Protein AF-A0A8J1YY41-F1 (afdb_monomer)

Mean predicted aligned error: 9.58 Å

Solvent-accessible surface area (backbone atoms only — not comparable to full-atom values): 6709 Å² total; per-residue (Å²): 134,82,82,85,84,66,88,82,73,80,79,56,75,84,70,67,67,85,75,91,80,88,80,92,84,76,81,90,69,62,61,68,63,52,54,50,57,55,58,72,63,57,81,69,82,74,92,72,52,70,70,41,64,26,27,39,58,51,97,95,40,79,40,56,21,32,28,73,38,69,57,52,95,83,18,52,30,31,29,33,28,68,88,79,64,51,74,45,74,26,80,49,94,37,74,89,35,36,36,78,55,81,132

Structure (mmCIF, N/CA/C/O backbone):
data_AF-A0A8J1YY41-F1
#
_entry.id   AF-A0A8J1YY41-F1
#
loop_
_atom_site.group_PDB
_atom_site.id
_atom_site.type_symbol
_atom_site.label_atom_id
_atom_site.label_alt_id
_atom_site.label_comp_id
_atom_site.label_asym_id
_atom_site.label_entity_id
_atom_site.label_seq_id
_atom_site.pdbx_PDB_ins_code
_atom_site.Cartn_x
_atom_site.Cartn_y
_atom_site.Cartn_z
_atom_site.occupancy
_atom_site.B_iso_or_equiv
_atom_site.auth_seq_id
_atom_site.auth_comp_id
_atom_site.auth_asym_id
_atom_site.auth_atom_id
_atom_site.pdbx_PDB_model_num
ATOM 1 N N . MET A 1 1 ? 46.335 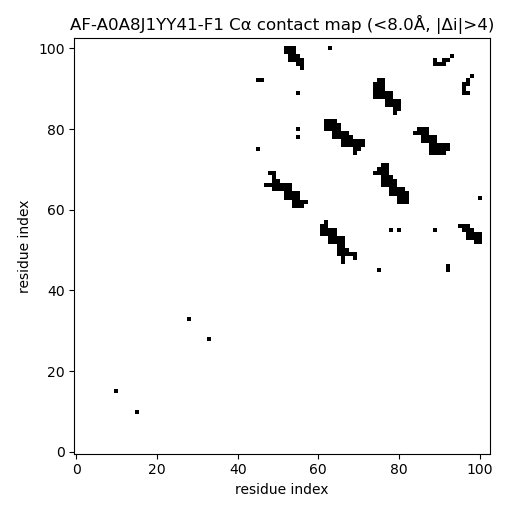-8.147 -26.122 1.00 47.69 1 MET A N 1
ATOM 2 C CA . MET A 1 1 ? 46.645 -7.337 -24.930 1.00 47.69 1 MET A CA 1
ATOM 3 C C . MET A 1 1 ? 45.557 -7.623 -23.914 1.00 47.69 1 MET A C 1
ATOM 5 O O . MET A 1 1 ? 44.400 -7.363 -24.220 1.00 47.69 1 MET A O 1
ATOM 9 N N . LEU A 1 2 ? 45.901 -8.290 -22.810 1.00 49.25 2 LEU A N 1
ATOM 10 C CA . LEU A 1 2 ? 44.997 -8.443 -21.669 1.00 49.25 2 LEU A CA 1
ATOM 11 C C . LEU A 1 2 ? 45.050 -7.142 -20.864 1.00 49.25 2 LEU A C 1
ATOM 13 O O . LEU A 1 2 ? 46.116 -6.557 -20.731 1.00 49.25 2 LEU A O 1
ATOM 17 N N . PHE A 1 3 ? 43.900 -6.669 -20.399 1.00 60.50 3 PHE A N 1
ATOM 18 C CA . PHE A 1 3 ? 43.805 -5.463 -19.584 1.00 60.50 3 PHE A CA 1
ATOM 19 C C . PHE A 1 3 ? 44.364 -5.759 -18.181 1.00 60.50 3 PHE A C 1
ATOM 21 O O . PHE A 1 3 ? 43.870 -6.674 -17.528 1.00 60.50 3 PHE A O 1
ATOM 28 N N . ASP A 1 4 ? 45.356 -4.990 -17.722 1.00 61.75 4 ASP A N 1
ATOM 29 C CA . ASP A 1 4 ? 46.116 -5.220 -16.474 1.00 61.75 4 ASP A CA 1
ATOM 30 C C . ASP A 1 4 ? 45.335 -4.953 -15.167 1.00 61.75 4 ASP A C 1
ATOM 32 O O . ASP A 1 4 ? 45.913 -4.917 -14.089 1.00 61.75 4 ASP A O 1
ATOM 36 N N . GLY A 1 5 ? 44.008 -4.797 -15.223 1.00 66.38 5 GLY A N 1
ATOM 37 C CA . GLY A 1 5 ? 43.139 -4.773 -14.037 1.00 66.38 5 GLY A CA 1
ATOM 38 C C . GLY A 1 5 ? 43.322 -3.596 -13.066 1.00 66.38 5 GLY A C 1
ATOM 39 O O . GLY A 1 5 ? 42.574 -3.518 -12.094 1.00 66.38 5 GLY A O 1
ATOM 40 N N . ASP A 1 6 ? 44.260 -2.684 -13.318 1.00 72.94 6 ASP A N 1
ATOM 41 C CA . ASP A 1 6 ? 44.509 -1.528 -12.457 1.00 72.94 6 ASP A CA 1
ATOM 42 C C . ASP A 1 6 ? 43.446 -0.428 -12.605 1.00 72.94 6 ASP A C 1
ATOM 44 O O . ASP A 1 6 ? 42.842 -0.239 -13.668 1.00 72.94 6 ASP A O 1
ATOM 48 N N . PHE A 1 7 ? 43.226 0.328 -11.523 1.00 72.94 7 PHE A N 1
ATOM 49 C CA . PHE A 1 7 ? 42.291 1.455 -11.502 1.00 72.94 7 PHE A CA 1
ATOM 50 C C . PHE A 1 7 ? 42.749 2.554 -12.476 1.00 72.94 7 PHE A C 1
ATOM 52 O O . PHE A 1 7 ? 43.700 3.289 -12.217 1.00 72.94 7 PHE A O 1
ATOM 59 N N . GLN A 1 8 ? 42.055 2.673 -13.610 1.00 70.38 8 GLN A N 1
ATOM 60 C CA . GLN A 1 8 ? 42.386 3.628 -14.668 1.00 70.38 8 GLN A CA 1
ATOM 61 C C . GLN A 1 8 ? 41.647 4.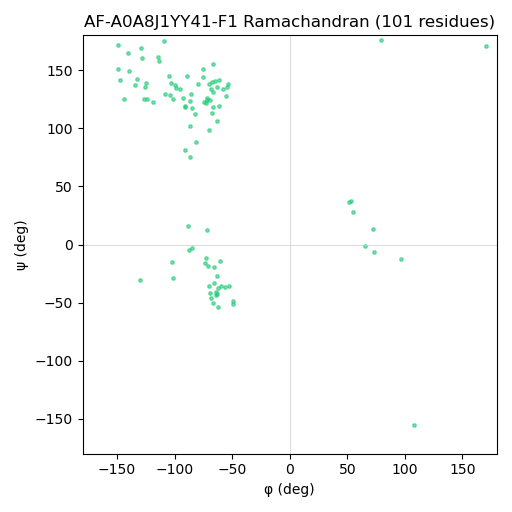957 -14.472 1.00 70.38 8 GLN A C 1
ATOM 63 O O . GLN A 1 8 ? 40.633 5.222 -15.114 1.00 70.38 8 GLN A O 1
ATOM 68 N N . GLY A 1 9 ? 42.194 5.797 -13.593 1.00 72.75 9 GLY A N 1
ATOM 69 C CA . GLY A 1 9 ? 41.822 7.207 -13.468 1.00 72.75 9 GLY A CA 1
ATOM 70 C C . GLY A 1 9 ? 40.533 7.492 -12.694 1.00 72.75 9 GLY A C 1
ATOM 71 O O . GLY A 1 9 ? 39.828 6.598 -12.226 1.00 72.75 9 GLY A O 1
ATOM 72 N N . GLU A 1 10 ? 40.258 8.784 -12.529 1.00 75.19 10 GLU A N 1
ATOM 73 C CA . GLU A 1 10 ? 39.045 9.265 -11.874 1.00 75.19 10 GLU A CA 1
ATOM 74 C C . GLU A 1 10 ? 37.831 9.112 -12.798 1.00 75.19 10 GLU A C 1
ATOM 76 O O . GLU A 1 10 ? 37.913 9.270 -14.020 1.00 75.19 10 GLU A O 1
ATOM 81 N N . TRP A 1 11 ? 36.677 8.793 -12.211 1.00 75.50 11 TRP A N 1
ATOM 82 C CA . TRP A 1 11 ? 35.420 8.747 -12.950 1.00 75.50 11 TRP A CA 1
ATOM 83 C C . TRP A 1 11 ? 35.085 10.144 -13.478 1.00 75.50 11 TRP A C 1
ATOM 85 O O . TRP A 1 11 ? 35.187 11.125 -12.749 1.00 75.50 11 TRP A O 1
ATOM 95 N N . ALA A 1 12 ? 34.653 10.234 -14.740 1.00 76.38 12 ALA A N 1
ATOM 96 C CA . ALA A 1 12 ? 34.205 11.503 -15.310 1.00 76.38 12 ALA A CA 1
ATOM 97 C C . ALA A 1 12 ? 33.101 12.128 -14.439 1.00 76.38 12 ALA A C 1
ATOM 99 O O . ALA A 1 12 ? 32.158 11.428 -14.069 1.00 76.38 12 ALA A O 1
ATOM 100 N N . GLU A 1 13 ? 33.181 13.435 -14.175 1.00 75.88 13 GLU A N 1
ATOM 101 C CA . GLU A 1 13 ? 32.235 14.162 -13.311 1.00 75.88 13 GLU A CA 1
ATOM 102 C C . GLU A 1 13 ? 30.764 13.955 -13.711 1.00 75.88 13 GLU A C 1
ATOM 104 O O . GLU A 1 13 ? 29.888 13.778 -12.867 1.00 75.88 13 GLU A O 1
ATOM 109 N N . GLU A 1 14 ? 30.479 13.848 -15.010 1.00 69.50 14 GLU A N 1
ATOM 110 C CA . GLU A 1 14 ? 29.135 13.545 -15.524 1.00 69.50 14 GLU A CA 1
ATOM 111 C C . GLU A 1 14 ? 28.611 12.159 -15.098 1.00 69.50 14 GLU A C 1
ATOM 113 O O . GLU A 1 14 ? 27.402 11.957 -14.972 1.00 69.50 14 GLU A O 1
ATOM 118 N N . ARG A 1 15 ? 29.506 11.195 -14.840 1.00 65.06 15 ARG A N 1
ATOM 119 C CA . ARG A 1 15 ? 29.184 9.840 -14.358 1.00 65.06 15 ARG A CA 1
ATOM 120 C C . ARG A 1 15 ? 29.086 9.750 -12.834 1.00 65.06 15 ARG A C 1
ATOM 122 O O . ARG A 1 15 ? 28.684 8.701 -12.333 1.00 65.06 15 ARG A O 1
ATOM 129 N N . ASN A 1 16 ? 29.376 10.826 -12.097 1.00 69.19 16 ASN A N 1
ATOM 130 C CA . ASN A 1 16 ? 29.190 10.872 -10.643 1.00 69.19 16 ASN A CA 1
ATOM 131 C C . ASN A 1 16 ? 27.709 10.956 -10.235 1.00 69.19 16 ASN A C 1
ATOM 133 O O . ASN A 1 16 ? 27.374 10.735 -9.065 1.00 69.19 16 ASN A O 1
ATOM 137 N N . LYS A 1 17 ? 26.791 11.214 -11.180 1.00 78.56 17 LYS A N 1
ATOM 138 C CA . LYS A 1 17 ? 25.351 11.159 -10.915 1.00 78.56 17 LYS A CA 1
ATOM 139 C C . LYS A 1 17 ? 24.910 9.710 -10.701 1.00 78.56 17 LYS A C 1
ATOM 141 O O . LYS A 1 17 ? 24.655 8.963 -11.641 1.00 78.56 17 LYS A O 1
ATOM 146 N N . ARG A 1 18 ? 24.793 9.321 -9.432 1.00 80.25 18 ARG A N 1
ATOM 147 C CA . ARG A 1 18 ? 24.275 8.010 -9.034 1.00 80.25 18 ARG A CA 1
ATOM 148 C C . ARG A 1 18 ? 22.797 7.907 -9.393 1.00 80.25 18 ARG A C 1
ATOM 150 O O . ARG A 1 18 ? 21.972 8.654 -8.873 1.00 80.25 18 ARG A O 1
ATOM 157 N N . GLU A 1 19 ? 22.471 6.957 -10.255 1.00 83.94 19 GLU A N 1
ATOM 158 C CA . GLU A 1 19 ? 21.101 6.633 -10.636 1.00 83.94 19 GLU A CA 1
ATOM 159 C C . GLU A 1 19 ? 20.874 5.122 -10.580 1.00 83.94 19 GLU A C 1
ATOM 161 O O . GLU A 1 19 ? 21.749 4.328 -10.930 1.00 83.94 19 GLU A O 1
ATOM 166 N N . SER A 1 20 ? 19.684 4.721 -10.141 1.00 85.00 20 SER A N 1
ATOM 167 C CA . SER A 1 20 ? 19.258 3.323 -10.158 1.00 85.00 20 SER A CA 1
ATOM 168 C C . SER A 1 20 ? 18.550 3.038 -11.477 1.00 85.00 20 SER A C 1
ATOM 170 O O . SER A 1 20 ? 17.522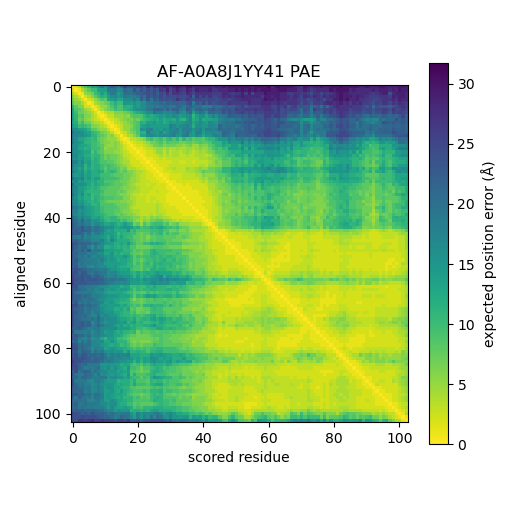 3.645 -11.773 1.00 85.00 20 SER A O 1
ATOM 172 N N . LYS A 1 21 ? 19.084 2.106 -12.272 1.00 85.44 21 LYS A N 1
ATOM 173 C CA . LYS A 1 21 ? 18.467 1.650 -13.525 1.00 85.44 21 LYS A CA 1
ATOM 174 C C . LYS A 1 21 ? 17.915 0.244 -13.359 1.00 85.44 21 LYS A C 1
ATOM 176 O O . LYS A 1 21 ? 18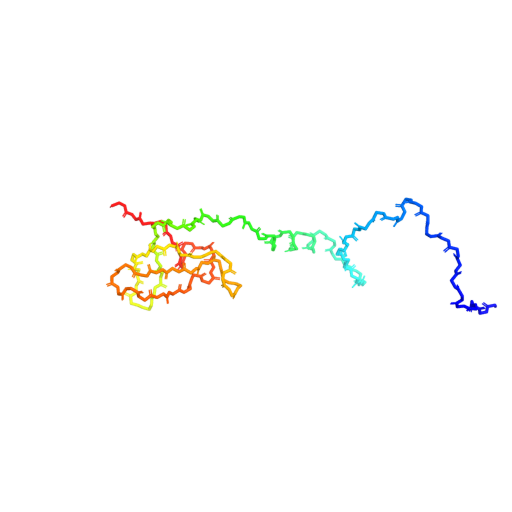.637 -0.658 -12.944 1.00 85.44 21 LYS A O 1
ATOM 181 N N . PHE A 1 22 ? 16.658 0.054 -13.739 1.00 84.00 22 PHE A N 1
ATOM 182 C CA . PHE A 1 22 ? 16.085 -1.273 -13.937 1.00 84.00 22 PHE A CA 1
ATOM 183 C C . PHE A 1 22 ? 16.254 -1.657 -15.411 1.00 84.00 22 PHE A C 1
ATOM 185 O O . PHE A 1 22 ? 15.875 -0.884 -16.291 1.00 84.00 22 PHE A O 1
ATOM 192 N N . VAL A 1 23 ? 16.862 -2.812 -15.695 1.00 89.00 23 VAL A N 1
ATOM 193 C CA . VAL A 1 23 ? 17.217 -3.222 -17.063 1.00 89.00 23 VAL A CA 1
ATOM 194 C C . VAL A 1 23 ? 16.645 -4.604 -17.357 1.00 89.00 23 VAL A C 1
ATOM 196 O O . VAL A 1 23 ? 16.930 -5.563 -16.645 1.00 89.00 23 VAL A O 1
ATOM 199 N N . PHE A 1 24 ? 15.872 -4.716 -18.438 1.00 88.88 24 PHE A N 1
ATOM 200 C CA . PHE A 1 24 ? 15.419 -6.002 -18.972 1.00 88.88 24 PHE A CA 1
ATOM 201 C C . PHE A 1 24 ? 16.475 -6.562 -19.936 1.00 88.88 24 PHE A C 1
ATOM 203 O O . PHE A 1 24 ? 16.834 -5.897 -20.908 1.00 88.88 24 PHE A O 1
ATOM 210 N N . ILE A 1 25 ? 16.970 -7.779 -19.689 1.00 91.81 25 ILE A N 1
ATOM 211 C CA . ILE A 1 25 ? 18.030 -8.419 -20.489 1.00 91.81 25 ILE A CA 1
ATOM 212 C C . ILE A 1 25 ? 17.490 -9.709 -21.116 1.00 91.81 25 ILE A C 1
ATOM 214 O O . ILE A 1 25 ? 17.042 -10.606 -20.407 1.00 91.81 25 ILE A O 1
ATOM 218 N N . GLY A 1 26 ? 17.540 -9.817 -22.447 1.00 91.50 26 GLY A N 1
ATOM 219 C CA . GLY A 1 26 ? 17.098 -11.008 -23.179 1.00 91.50 26 GLY A CA 1
ATOM 220 C C . GLY A 1 26 ? 17.042 -10.804 -24.696 1.00 91.50 26 GLY A C 1
ATOM 221 O O . GLY A 1 26 ? 17.181 -9.685 -25.189 1.00 91.50 26 GLY A O 1
ATOM 222 N N . LYS A 1 27 ? 16.840 -11.892 -25.451 1.00 92.69 27 LYS A N 1
ATOM 223 C CA . LYS A 1 27 ? 16.616 -11.853 -26.910 1.00 92.69 27 LYS A CA 1
ATOM 224 C C . LYS A 1 27 ? 15.122 -11.702 -27.211 1.00 92.69 27 LYS A C 1
ATOM 226 O O . LYS A 1 27 ? 14.308 -12.287 -26.507 1.00 92.69 27 LYS A O 1
ATOM 231 N N . ASN A 1 28 ? 14.779 -10.973 -28.278 1.00 94.00 28 ASN A N 1
ATOM 232 C CA . ASN A 1 28 ? 13.398 -10.796 -28.760 1.00 94.00 28 ASN A CA 1
ATOM 233 C C . ASN A 1 28 ? 12.416 -10.290 -27.683 1.00 94.00 28 ASN A C 1
ATOM 235 O O . ASN A 1 28 ? 11.263 -10.716 -27.630 1.00 94.00 28 ASN A O 1
ATOM 239 N N . LEU A 1 29 ? 12.878 -9.396 -26.803 1.00 91.88 29 LEU A N 1
ATOM 240 C CA . LEU A 1 29 ? 12.035 -8.816 -25.762 1.00 91.88 29 LEU A CA 1
ATOM 241 C C . LEU A 1 29 ? 10.940 -7.937 -26.372 1.00 91.88 29 LEU A C 1
ATOM 243 O O . LEU A 1 29 ? 11.211 -7.035 -27.167 1.00 91.88 29 LEU A O 1
ATOM 247 N N . LYS A 1 30 ? 9.704 -8.154 -25.929 1.00 95.19 30 LYS A N 1
ATOM 248 C CA . LYS A 1 30 ? 8.569 -7.294 -26.255 1.00 95.19 30 LYS A CA 1
ATOM 249 C C . LYS A 1 30 ? 8.564 -6.076 -25.334 1.00 95.19 30 LYS A C 1
ATOM 251 O O . LYS A 1 30 ? 7.970 -6.104 -24.259 1.00 95.19 30 LYS A O 1
ATOM 256 N N . ARG A 1 31 ? 9.270 -5.019 -25.745 1.00 91.06 31 ARG A N 1
ATOM 257 C CA . ARG A 1 31 ? 9.482 -3.802 -24.940 1.00 91.06 31 ARG A CA 1
ATOM 258 C C . ARG A 1 31 ? 8.185 -3.243 -24.347 1.00 91.06 31 ARG A C 1
ATOM 260 O O . ARG A 1 31 ? 8.128 -3.029 -23.144 1.00 91.06 31 ARG A O 1
ATOM 267 N N . GLU A 1 32 ? 7.161 -3.041 -25.172 1.00 92.88 32 GLU A N 1
ATOM 268 C CA . GLU A 1 32 ? 5.912 -2.391 -24.747 1.00 92.88 32 GLU A CA 1
ATOM 269 C C . GLU A 1 32 ? 5.158 -3.195 -23.681 1.00 92.88 32 GLU A C 1
ATOM 271 O O . GLU A 1 32 ? 4.713 -2.628 -22.685 1.00 92.88 32 GLU A O 1
ATOM 276 N N . GLU A 1 33 ? 5.060 -4.519 -23.847 1.00 94.06 33 GLU A N 1
ATOM 277 C CA . GLU A 1 33 ? 4.406 -5.398 -22.869 1.00 94.06 33 GLU A CA 1
ATOM 278 C C . GLU A 1 33 ? 5.152 -5.388 -21.524 1.00 94.06 33 GLU A C 1
ATOM 280 O O . GLU A 1 33 ? 4.522 -5.318 -20.468 1.00 94.06 33 GLU A O 1
ATOM 285 N N . LEU A 1 34 ? 6.489 -5.406 -21.554 1.00 92.31 34 LEU A N 1
ATOM 286 C CA . LEU A 1 34 ? 7.327 -5.386 -20.351 1.00 92.31 34 LEU A CA 1
ATOM 287 C C . LEU A 1 34 ? 7.258 -4.048 -19.615 1.00 92.31 34 LEU A C 1
ATOM 289 O O . LEU A 1 34 ? 7.093 -4.025 -18.396 1.00 92.31 34 LEU A O 1
ATOM 293 N N . GLU A 1 35 ? 7.366 -2.935 -20.341 1.00 91.50 35 GLU A N 1
ATOM 294 C CA . GLU A 1 35 ? 7.262 -1.600 -19.751 1.00 91.50 35 GLU A CA 1
ATOM 295 C C . GLU A 1 35 ? 5.881 -1.367 -19.144 1.00 91.50 35 GLU A C 1
ATOM 297 O O . GLU A 1 35 ? 5.786 -0.854 -18.029 1.00 91.50 35 GLU A O 1
ATOM 302 N N . LYS A 1 36 ? 4.817 -1.778 -19.845 1.00 92.56 36 LYS A N 1
ATOM 303 C CA . LYS A 1 36 ? 3.448 -1.677 -19.343 1.00 92.56 36 LYS A CA 1
ATOM 304 C C . LYS A 1 36 ? 3.261 -2.520 -18.084 1.00 92.56 36 LYS A C 1
ATOM 306 O O . LYS A 1 36 ? 2.891 -1.971 -17.054 1.00 92.56 36 LYS A O 1
ATOM 311 N N . GLY A 1 37 ? 3.594 -3.811 -18.134 1.00 90.62 37 GLY A N 1
ATOM 312 C CA . GLY A 1 37 ? 3.431 -4.707 -16.988 1.00 90.62 37 GLY A CA 1
ATOM 313 C C . GLY A 1 37 ? 4.231 -4.264 -15.761 1.00 90.62 37 GLY A C 1
ATOM 314 O O . GLY A 1 37 ? 3.749 -4.370 -14.640 1.00 90.62 37 GLY A O 1
ATOM 315 N N . PHE A 1 38 ? 5.429 -3.705 -15.956 1.00 89.75 38 PHE A N 1
ATOM 316 C CA . PHE A 1 38 ? 6.210 -3.149 -14.851 1.00 89.75 38 PHE A CA 1
ATOM 317 C C . PHE A 1 38 ? 5.589 -1.874 -14.271 1.00 89.75 38 PHE A C 1
ATOM 319 O O . PHE A 1 38 ? 5.552 -1.713 -13.053 1.00 89.75 38 PHE A O 1
ATOM 326 N N . ARG A 1 39 ? 5.078 -0.972 -15.117 1.00 89.06 39 ARG A N 1
ATOM 327 C CA . ARG A 1 39 ? 4.380 0.238 -14.657 1.00 89.06 39 ARG A CA 1
ATOM 328 C C . ARG A 1 39 ? 3.076 -0.084 -13.932 1.00 89.06 39 ARG A C 1
ATOM 330 O O . ARG A 1 39 ? 2.758 0.602 -12.968 1.00 89.06 39 ARG A O 1
ATOM 337 N N . ASP A 1 40 ? 2.381 -1.146 -14.327 1.00 87.44 40 ASP A N 1
ATOM 338 C CA . ASP A 1 40 ? 1.169 -1.623 -13.651 1.00 87.44 40 ASP A CA 1
ATOM 339 C C . ASP A 1 40 ? 1.461 -2.145 -12.225 1.00 87.44 40 ASP A C 1
ATOM 341 O O . ASP A 1 40 ? 0.564 -2.191 -11.386 1.00 87.44 40 ASP A O 1
ATOM 345 N N . CYS A 1 41 ? 2.720 -2.484 -11.916 1.00 82.38 41 CYS A N 1
ATOM 346 C CA . CYS A 1 41 ? 3.171 -2.846 -10.569 1.00 82.38 41 CYS A CA 1
ATOM 347 C C . CYS A 1 41 ? 3.547 -1.638 -9.694 1.00 82.38 41 CYS A C 1
ATOM 349 O O . CYS A 1 41 ? 3.929 -1.832 -8.536 1.00 82.38 41 CYS A O 1
ATOM 351 N N . ILE A 1 42 ? 3.499 -0.404 -10.216 1.00 83.69 42 ILE A N 1
ATOM 352 C CA . ILE A 1 42 ? 3.779 0.790 -9.413 1.00 83.69 42 ILE A CA 1
ATOM 353 C C . ILE A 1 42 ? 2.746 0.858 -8.295 1.00 83.69 42 ILE A C 1
ATOM 355 O O . ILE A 1 42 ? 1.543 0.956 -8.529 1.00 83.69 42 ILE A O 1
ATOM 359 N N . CYS A 1 43 ? 3.238 0.814 -7.061 1.00 77.50 43 CYS A N 1
ATOM 360 C CA . CYS A 1 43 ? 2.387 0.928 -5.897 1.00 77.50 43 CYS A CA 1
ATOM 361 C C . CYS A 1 43 ? 1.795 2.341 -5.829 1.00 77.50 43 CYS A C 1
ATOM 363 O O . CYS A 1 43 ? 2.525 3.319 -5.641 1.00 77.50 43 CYS A O 1
ATOM 365 N N . ALA A 1 44 ? 0.479 2.447 -6.011 1.00 81.31 44 ALA A N 1
ATOM 366 C CA . ALA A 1 44 ? -0.236 3.700 -5.828 1.00 81.31 44 ALA A CA 1
ATOM 367 C C . ALA A 1 44 ? -0.216 4.122 -4.345 1.00 81.31 44 ALA A C 1
ATOM 369 O O . ALA A 1 44 ? -0.090 3.272 -3.456 1.00 81.31 44 ALA A O 1
ATOM 370 N N . PRO A 1 45 ? -0.356 5.426 -4.046 1.00 88.44 45 PRO A N 1
ATOM 371 C CA . PRO A 1 45 ? -0.601 5.875 -2.684 1.00 88.44 45 PRO A CA 1
ATOM 372 C C . PRO A 1 45 ? -1.809 5.149 -2.083 1.00 88.44 45 PRO A C 1
ATOM 374 O O . PRO A 1 45 ? -2.830 4.990 -2.750 1.00 88.44 45 PRO A O 1
ATOM 377 N N . LEU A 1 46 ? -1.686 4.742 -0.820 1.00 91.50 46 LEU A N 1
ATOM 378 C CA . LEU A 1 46 ? -2.768 4.100 -0.077 1.00 91.50 46 LEU A CA 1
ATOM 379 C C . LEU A 1 46 ? -4.006 5.008 -0.018 1.00 91.50 46 LEU A C 1
ATOM 381 O O . LEU A 1 46 ? -3.876 6.194 0.301 1.00 91.50 46 LEU A O 1
ATOM 385 N N . ARG A 1 47 ? -5.190 4.440 -0.284 1.00 93.00 47 ARG A N 1
ATOM 386 C CA . ARG A 1 47 ? -6.484 5.150 -0.298 1.00 93.00 47 ARG A CA 1
ATOM 387 C C . ARG A 1 47 ? -6.863 5.749 1.057 1.00 93.00 47 ARG A C 1
ATOM 389 O O . ARG A 1 47 ? -7.420 6.839 1.099 1.00 93.00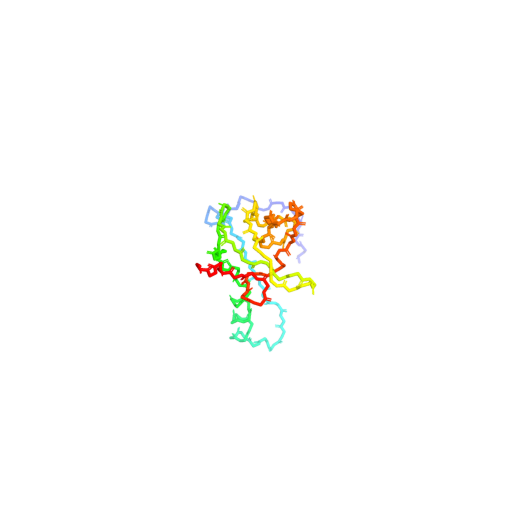 47 ARG A O 1
ATOM 396 N N . PHE A 1 48 ? -6.550 5.044 2.140 1.00 94.31 48 PHE A N 1
ATOM 397 C CA . PHE A 1 48 ? -6.865 5.436 3.515 1.00 94.31 48 PHE A CA 1
ATOM 398 C C . PHE A 1 48 ? -5.607 5.742 4.336 1.00 94.31 48 PHE A C 1
ATOM 400 O O . PHE A 1 48 ? -4.516 5.252 4.020 1.00 94.31 48 PHE A O 1
ATOM 407 N N . LYS A 1 49 ? -5.777 6.520 5.405 1.00 94.50 49 LYS A N 1
ATOM 408 C CA . LYS A 1 49 ? -4.736 6.954 6.339 1.00 94.50 49 LYS A CA 1
ATOM 409 C C . LYS A 1 49 ? -4.915 6.384 7.739 1.00 94.50 49 LYS A C 1
ATOM 411 O O . LYS A 1 49 ? -5.988 5.927 8.123 1.00 94.50 49 LYS A O 1
ATOM 416 N N . VAL A 1 50 ? -3.835 6.408 8.518 1.00 95.75 50 VAL A N 1
ATOM 417 C CA . VAL A 1 50 ? -3.884 6.072 9.949 1.00 95.75 50 VAL A CA 1
ATOM 418 C C . VAL A 1 50 ? -4.913 6.960 10.662 1.00 95.75 50 VAL A C 1
ATOM 420 O O . VAL A 1 50 ? -4.861 8.182 10.552 1.00 95.75 50 VAL A O 1
ATOM 423 N N . GLY A 1 51 ? -5.834 6.334 11.394 1.00 94.31 51 GLY A N 1
ATOM 424 C CA . GLY A 1 51 ? -6.979 6.961 12.055 1.00 94.31 51 GLY A CA 1
ATOM 425 C C . GLY A 1 51 ? -8.289 6.881 11.263 1.00 94.31 51 GLY A C 1
ATOM 426 O O . GLY A 1 51 ? -9.354 7.123 11.835 1.00 94.31 51 GLY A O 1
ATOM 427 N N .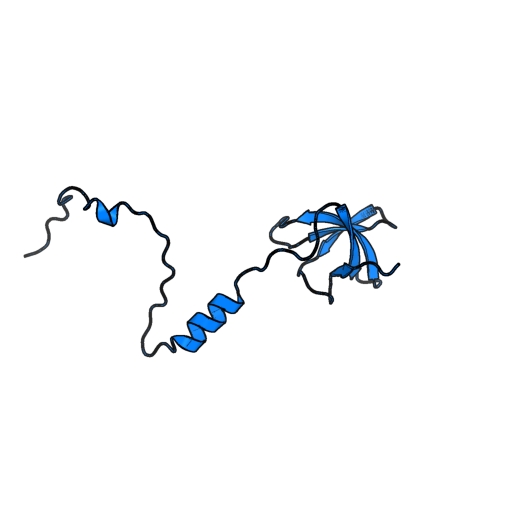 ASP A 1 52 ? -8.254 6.508 9.979 1.00 95.06 52 ASP A N 1
ATOM 428 C CA . ASP A 1 52 ? -9.474 6.391 9.180 1.00 95.06 52 ASP A CA 1
ATOM 429 C C . ASP A 1 52 ? -10.322 5.196 9.622 1.00 95.06 52 ASP A C 1
ATOM 431 O O . ASP A 1 52 ? -9.828 4.086 9.858 1.00 95.06 52 ASP A O 1
ATOM 435 N N . LYS A 1 53 ? -11.637 5.428 9.681 1.00 95.06 53 LYS A N 1
ATOM 436 C CA . LYS A 1 53 ? -12.634 4.399 9.979 1.00 95.06 53 LYS A CA 1
ATOM 437 C C . LYS A 1 53 ? -13.011 3.660 8.704 1.00 95.06 53 LYS A C 1
ATOM 439 O O . LYS A 1 53 ? -13.582 4.230 7.775 1.00 95.06 53 LYS A O 1
ATOM 444 N N . VAL A 1 54 ? -12.734 2.367 8.690 1.00 95.31 54 VAL A N 1
ATOM 445 C CA . VAL A 1 54 ? -12.939 1.480 7.546 1.00 95.31 54 VAL A CA 1
ATOM 446 C C . VAL A 1 54 ? -13.711 0.239 7.966 1.00 95.31 54 VAL A C 1
ATOM 448 O O . VAL A 1 54 ? -13.890 -0.045 9.148 1.00 95.31 54 VAL A O 1
ATOM 451 N N . GLN A 1 55 ? -14.162 -0.535 6.991 1.00 95.12 55 GLN A N 1
ATOM 452 C CA . GLN A 1 55 ? -14.594 -1.905 7.209 1.00 95.12 55 GLN A CA 1
ATOM 453 C C . GLN A 1 55 ? -13.528 -2.859 6.696 1.00 95.12 55 GLN A C 1
ATOM 455 O O . GLN A 1 55 ? -13.106 -2.767 5.543 1.00 95.12 55 GLN A O 1
ATOM 460 N N . ALA A 1 56 ? -13.124 -3.796 7.548 1.00 95.00 56 ALA A N 1
ATOM 461 C CA . ALA A 1 56 ? -12.232 -4.887 7.194 1.00 95.00 56 ALA A CA 1
ATOM 462 C C . ALA A 1 56 ? -13.042 -6.162 6.953 1.00 95.00 56 ALA A C 1
ATOM 464 O O . ALA A 1 56 ? -13.955 -6.498 7.716 1.00 95.00 56 ALA A O 1
ATOM 465 N N . LYS A 1 57 ? -12.696 -6.895 5.895 1.00 93.81 57 LYS A N 1
ATOM 466 C CA . LYS A 1 57 ? -13.281 -8.206 5.624 1.00 93.81 57 LYS A CA 1
ATOM 467 C C . LYS A 1 57 ? -12.575 -9.271 6.456 1.00 93.81 57 LYS A C 1
ATOM 469 O O . LYS A 1 57 ? -11.415 -9.593 6.211 1.00 93.81 57 LYS A O 1
ATOM 474 N N . VAL A 1 58 ? -13.300 -9.846 7.405 1.00 90.62 58 VAL A N 1
ATOM 475 C CA . VAL A 1 58 ? -12.876 -10.996 8.209 1.00 90.62 58 VAL A CA 1
ATOM 476 C C . VAL A 1 58 ? -13.679 -12.240 7.817 1.00 90.62 58 VAL A C 1
ATOM 478 O O . VAL A 1 58 ? -14.589 -12.180 6.988 1.00 90.62 58 VAL A O 1
ATOM 481 N N . LYS A 1 59 ? -13.334 -13.399 8.392 1.00 87.06 59 LYS A N 1
ATOM 482 C CA . LYS A 1 59 ? -14.023 -14.671 8.115 1.00 87.06 59 LYS A CA 1
ATOM 483 C C . LYS A 1 59 ? -15.530 -14.589 8.391 1.00 87.06 59 LYS A C 1
ATOM 485 O O . LYS A 1 59 ? -16.315 -15.131 7.621 1.00 87.06 59 LYS A O 1
ATOM 490 N N . ASP A 1 60 ? -15.907 -13.855 9.435 1.00 87.31 60 ASP A N 1
ATOM 491 C CA . ASP A 1 60 ? -17.293 -13.681 9.884 1.00 87.31 60 ASP A CA 1
ATOM 492 C C . ASP A 1 60 ? -18.012 -12.497 9.207 1.00 87.31 60 ASP A C 1
ATOM 494 O O . ASP A 1 60 ? -19.052 -12.040 9.677 1.00 87.31 60 ASP A O 1
ATOM 498 N N . GLY A 1 61 ? -17.463 -11.979 8.101 1.00 91.38 61 GLY A N 1
ATOM 499 C CA . GLY A 1 61 ? -18.052 -10.893 7.317 1.00 91.38 61 GLY A CA 1
ATOM 500 C C . GLY A 1 61 ? -17.309 -9.565 7.448 1.00 91.38 61 GLY A C 1
ATOM 501 O O . GLY A 1 61 ? -16.106 -9.521 7.694 1.00 91.38 61 GLY A O 1
ATOM 502 N N . TRP A 1 62 ? -18.019 -8.463 7.217 1.00 94.19 62 TRP A N 1
ATOM 503 C CA . TRP A 1 62 ? -17.458 -7.117 7.333 1.00 94.19 62 TRP A CA 1
ATOM 504 C C . TRP A 1 62 ? -17.546 -6.634 8.775 1.00 94.19 62 TRP A C 1
ATOM 506 O O . TRP A 1 62 ? -18.613 -6.689 9.385 1.00 94.19 62 TRP A O 1
ATOM 516 N N . LYS A 1 63 ? -16.427 -6.153 9.310 1.00 94.38 63 LYS A N 1
ATOM 517 C CA . LYS A 1 63 ? -16.351 -5.590 10.657 1.00 94.38 63 LYS A CA 1
ATOM 518 C C . LYS A 1 63 ? -15.779 -4.183 10.603 1.00 94.38 63 LYS A C 1
ATOM 520 O O . LYS A 1 63 ? -14.831 -3.924 9.862 1.00 94.38 63 LYS A O 1
ATOM 525 N N . ASP A 1 64 ? -16.360 -3.298 11.402 1.00 95.38 64 ASP A N 1
ATOM 526 C CA . ASP A 1 64 ? -15.892 -1.924 11.542 1.00 95.38 64 ASP A CA 1
ATOM 527 C C . ASP A 1 64 ? -14.536 -1.903 12.254 1.00 95.38 64 ASP A C 1
ATOM 529 O O . ASP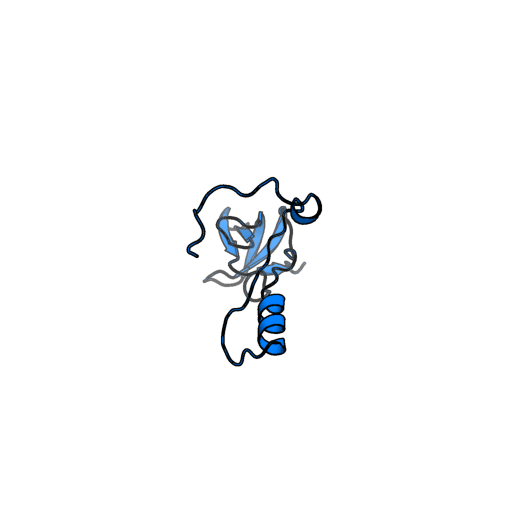 A 1 64 ? -14.331 -2.562 13.280 1.00 95.38 64 ASP A O 1
ATOM 533 N N . GLY A 1 65 ? -13.606 -1.131 11.710 1.00 95.19 65 GLY A N 1
ATOM 534 C CA . GLY A 1 65 ? -12.254 -1.004 12.214 1.00 95.19 65 GLY A CA 1
ATOM 535 C C . GLY A 1 65 ? -11.661 0.375 11.958 1.00 95.19 65 GLY A C 1
ATOM 536 O O . GLY A 1 65 ? -12.227 1.208 11.254 1.00 95.19 65 GLY A O 1
ATOM 537 N N . GLU A 1 66 ? -10.499 0.603 12.548 1.00 96.62 66 GLU A N 1
ATOM 538 C CA . GLU A 1 66 ? -9.709 1.820 12.395 1.00 96.62 66 GLU A CA 1
ATOM 539 C C . GLU A 1 66 ? -8.298 1.453 11.946 1.00 96.62 66 GLU A C 1
ATOM 541 O O . GLU A 1 66 ? -7.700 0.505 12.467 1.00 96.62 66 GLU A O 1
ATOM 546 N N . ILE A 1 67 ? -7.758 2.177 10.970 1.00 96.25 67 ILE A N 1
ATOM 547 C CA . ILE A 1 67 ? -6.391 1.945 10.501 1.00 96.25 67 ILE A CA 1
ATOM 548 C C . ILE A 1 67 ? -5.411 2.446 11.553 1.00 96.25 67 ILE A C 1
ATOM 550 O O . ILE A 1 67 ? -5.392 3.624 11.886 1.00 96.25 67 ILE A O 1
ATOM 554 N N . THR A 1 68 ? -4.544 1.566 12.041 1.00 95.94 68 THR A N 1
ATOM 555 C CA . THR A 1 68 ? -3.529 1.909 13.041 1.00 95.94 68 THR A CA 1
ATOM 556 C C . THR A 1 68 ? -2.143 2.101 12.437 1.00 95.94 68 THR A C 1
ATOM 558 O O . THR A 1 68 ? -1.350 2.864 12.985 1.00 95.94 68 THR A O 1
ATOM 561 N N . LYS A 1 69 ? -1.827 1.427 11.320 1.00 94.25 69 LYS A N 1
ATOM 562 C CA . LYS A 1 69 ? -0.543 1.555 10.607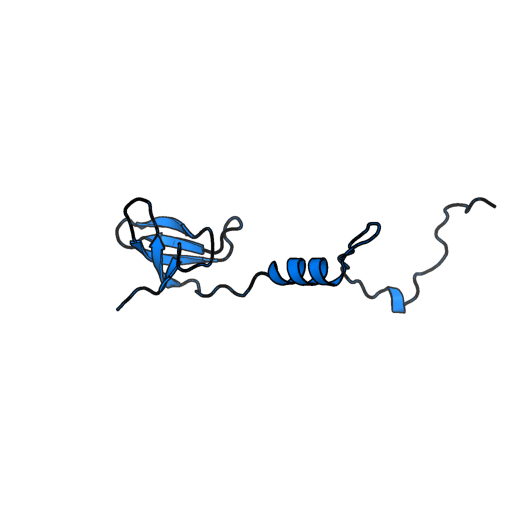 1.00 94.25 69 LYS A CA 1
ATOM 563 C C . LYS A 1 69 ? -0.687 1.340 9.100 1.00 94.25 69 LYS A C 1
ATOM 565 O O . LYS A 1 69 ? -1.523 0.549 8.662 1.00 94.25 69 LYS A O 1
ATOM 570 N N . GLU A 1 70 ? 0.202 1.985 8.347 1.00 94.56 70 GLU A N 1
ATOM 571 C CA . GLU A 1 70 ? 0.416 1.801 6.906 1.00 94.56 70 GLU A CA 1
ATOM 572 C C . GLU A 1 70 ? 1.710 1.005 6.659 1.00 94.56 70 GLU A C 1
ATOM 574 O O . GLU A 1 70 ? 2.684 1.175 7.394 1.00 94.56 70 GLU A O 1
ATOM 579 N N . TRP A 1 71 ? 1.733 0.153 5.628 1.00 91.31 71 TRP A N 1
ATOM 580 C CA . TRP A 1 71 ? 2.911 -0.635 5.208 1.00 91.31 71 TRP A CA 1
ATOM 581 C C . TRP A 1 71 ? 3.548 -1.509 6.304 1.00 91.31 71 TRP A C 1
ATOM 583 O O . TRP A 1 71 ? 4.736 -1.839 6.249 1.00 91.31 71 TRP A O 1
ATOM 593 N N . ASP A 1 72 ? 2.758 -1.942 7.288 1.00 91.94 72 ASP A N 1
ATOM 594 C CA . ASP A 1 72 ? 3.239 -2.785 8.381 1.00 91.94 72 ASP A CA 1
ATOM 595 C C . ASP A 1 72 ? 3.471 -4.221 7.891 1.00 91.94 72 ASP A C 1
ATOM 597 O O . ASP A 1 72 ? 2.572 -4.867 7.348 1.00 91.94 72 ASP A O 1
ATOM 601 N N . ASN A 1 73 ? 4.698 -4.720 8.054 1.00 89.31 73 ASN A N 1
ATOM 602 C CA . ASN A 1 73 ? 5.122 -6.049 7.595 1.00 89.31 73 ASN A CA 1
ATOM 603 C C . ASN A 1 73 ? 4.807 -6.330 6.104 1.00 89.31 73 ASN A C 1
ATOM 605 O O . ASN A 1 73 ? 4.399 -7.429 5.719 1.00 89.31 73 ASN A O 1
ATOM 609 N N . GLY A 1 74 ? 4.935 -5.299 5.261 1.00 86.19 74 GLY A N 1
ATOM 610 C CA . GLY A 1 74 ? 4.647 -5.382 3.827 1.00 86.19 74 GLY A CA 1
ATOM 611 C C . GLY A 1 74 ? 3.157 -5.486 3.485 1.00 86.19 74 GLY A C 1
ATOM 612 O O . GLY A 1 74 ? 2.821 -5.835 2.353 1.00 86.19 74 GLY A O 1
ATOM 613 N N . LYS A 1 75 ? 2.255 -5.221 4.439 1.00 91.44 75 LYS A N 1
ATOM 614 C CA . LYS A 1 75 ? 0.809 -5.141 4.206 1.00 91.44 75 LYS A CA 1
ATOM 615 C C . LYS A 1 75 ? 0.355 -3.682 4.167 1.00 91.44 75 LYS A C 1
ATOM 617 O O . LYS A 1 75 ? 0.803 -2.909 5.011 1.00 91.44 75 LYS A O 1
ATOM 622 N N . PRO A 1 76 ? -0.549 -3.310 3.242 1.00 92.25 76 PRO A N 1
ATOM 623 C CA . PRO A 1 76 ? -1.078 -1.952 3.139 1.00 92.25 76 PRO A CA 1
ATOM 624 C C . PRO A 1 76 ? -1.572 -1.387 4.468 1.00 92.25 76 PRO A C 1
ATOM 626 O O . PRO A 1 76 ? -1.169 -0.290 4.843 1.00 92.25 76 PRO A O 1
ATOM 629 N N . TYR A 1 77 ? -2.378 -2.163 5.200 1.00 95.06 77 TYR A N 1
ATOM 630 C CA . TYR A 1 77 ? -3.054 -1.685 6.401 1.00 95.06 77 TYR A CA 1
ATOM 631 C C . TYR A 1 77 ? -2.964 -2.668 7.559 1.00 95.06 77 TYR A C 1
ATOM 633 O O . TYR A 1 77 ? -3.220 -3.867 7.404 1.00 95.06 77 TYR A O 1
ATOM 641 N N . ARG A 1 78 ? -2.712 -2.127 8.749 1.00 95.69 78 ARG A N 1
ATOM 642 C CA . ARG A 1 78 ? -3.059 -2.753 10.026 1.00 95.69 78 ARG A CA 1
ATOM 643 C C . ARG A 1 78 ? -4.323 -2.090 10.547 1.00 95.69 78 ARG A C 1
ATOM 645 O O . ARG A 1 78 ? -4.374 -0.867 10.642 1.00 95.69 78 ARG A O 1
ATOM 652 N N . ILE A 1 79 ? -5.341 -2.888 10.842 1.00 96.06 79 ILE A N 1
ATOM 653 C CA . ILE A 1 79 ? -6.680 -2.410 11.183 1.00 96.06 79 ILE A CA 1
ATOM 654 C C . ILE A 1 79 ? -7.063 -2.980 12.538 1.00 96.06 79 ILE A C 1
ATOM 656 O O . ILE A 1 79 ? -7.056 -4.195 12.732 1.00 96.06 79 ILE A O 1
ATOM 660 N N . LYS A 1 80 ? -7.424 -2.112 13.476 1.00 96.12 80 LYS A N 1
ATOM 661 C CA . LYS A 1 80 ? -7.975 -2.504 14.768 1.00 96.12 80 LYS A CA 1
ATOM 662 C C . LYS A 1 80 ? -9.490 -2.577 14.665 1.00 96.12 80 LYS A C 1
ATOM 664 O O . LYS A 1 80 ? -10.138 -1.572 14.391 1.00 96.12 80 LYS A O 1
ATOM 669 N N . ILE A 1 81 ? -10.055 -3.758 14.883 1.00 95.25 81 ILE A N 1
ATOM 670 C CA . ILE A 1 81 ? -11.503 -3.973 14.868 1.00 95.25 81 ILE A CA 1
ATOM 671 C C . ILE A 1 81 ? -12.117 -3.336 16.115 1.00 95.25 81 ILE A C 1
ATOM 673 O O . ILE A 1 81 ? -11.695 -3.640 17.229 1.00 95.25 81 ILE A O 1
ATOM 677 N N . LEU A 1 82 ? -13.116 -2.471 15.938 1.00 92.19 82 LEU A N 1
ATOM 678 C CA . LEU A 1 82 ? -13.703 -1.683 17.030 1.00 92.19 82 LEU A CA 1
ATOM 679 C C . LEU A 1 82 ? -14.514 -2.542 18.012 1.00 92.19 82 LEU A C 1
ATOM 681 O O . LEU A 1 82 ? -14.484 -2.286 19.209 1.00 92.19 82 LEU A O 1
ATOM 685 N N . ASP A 1 83 ? -15.198 -3.568 17.503 1.00 89.62 83 ASP A N 1
ATOM 686 C CA . ASP A 1 83 ? -16.058 -4.478 18.277 1.00 89.62 83 ASP A CA 1
ATOM 687 C C . ASP A 1 83 ? -15.242 -5.341 19.261 1.00 89.62 83 ASP A C 1
ATOM 689 O O . ASP A 1 83 ? -15.499 -5.383 20.459 1.00 89.62 83 ASP A O 1
ATOM 693 N N . THR A 1 84 ? -14.186 -5.989 18.760 1.00 89.31 84 THR A N 1
ATOM 694 C CA . THR A 1 84 ? -13.390 -6.960 19.530 1.00 89.31 84 THR A CA 1
ATOM 695 C C . THR A 1 84 ? -12.055 -6.418 20.044 1.00 89.31 84 THR A C 1
ATOM 697 O O . THR A 1 84 ? -11.391 -7.075 20.839 1.00 89.31 84 THR A O 1
ATOM 700 N N . GLY A 1 85 ? -11.579 -5.281 19.530 1.00 89.62 85 GLY A N 1
ATOM 701 C CA . GLY A 1 85 ? -10.243 -4.736 19.812 1.00 89.62 85 GLY A CA 1
ATOM 702 C C . GLY A 1 85 ? -9.073 -5.480 19.149 1.00 89.62 85 GLY A C 1
ATOM 703 O O . GLY A 1 85 ? -7.939 -5.014 19.233 1.00 89.62 85 GLY A O 1
ATOM 704 N N . VAL A 1 86 ? -9.338 -6.613 18.490 1.00 92.69 86 VAL A N 1
ATOM 705 C CA . VAL A 1 86 ? -8.356 -7.423 17.751 1.00 92.69 86 VAL A CA 1
ATOM 706 C C . VAL A 1 86 ? -7.806 -6.656 16.551 1.00 92.69 86 VAL A C 1
ATOM 708 O O . VAL A 1 86 ? -8.543 -5.976 15.838 1.00 92.69 86 VAL A O 1
ATOM 711 N N . GLU A 1 87 ? -6.509 -6.805 16.302 1.00 93.38 87 GLU A N 1
ATOM 712 C CA . GLU A 1 87 ? -5.850 -6.245 15.128 1.00 93.38 87 GLU A CA 1
ATOM 713 C C . GLU A 1 87 ? -5.763 -7.278 14.005 1.00 93.38 87 GLU A C 1
ATOM 715 O O . GLU A 1 87 ? -5.369 -8.426 14.213 1.00 93.38 87 GLU A O 1
ATOM 720 N N . VAL A 1 88 ? -6.111 -6.849 12.799 1.00 93.75 88 VAL A N 1
ATOM 721 C CA . VAL A 1 88 ? -6.070 -7.651 11.578 1.00 93.75 88 VAL A CA 1
ATOM 722 C C . VAL A 1 88 ? -5.301 -6.911 10.491 1.00 93.75 88 VAL A C 1
ATOM 724 O O . VAL A 1 88 ? -5.133 -5.692 10.540 1.00 93.75 88 VAL A O 1
ATOM 727 N N . TYR A 1 89 ? -4.840 -7.648 9.484 1.00 94.62 89 TYR A N 1
ATOM 728 C CA . TYR A 1 89 ? -4.184 -7.060 8.321 1.00 94.62 89 TYR A CA 1
ATOM 729 C C . TYR A 1 89 ? -5.156 -6.943 7.151 1.00 94.6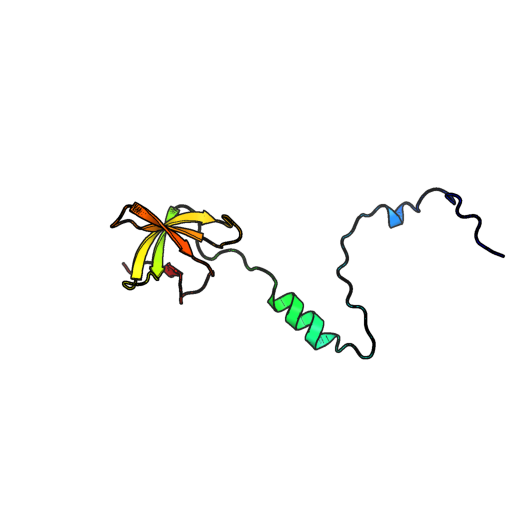2 89 TYR A C 1
ATOM 731 O O . TYR A 1 89 ? -5.841 -7.908 6.815 1.00 94.62 89 TYR A O 1
ATOM 739 N N . GLY A 1 90 ? -5.153 -5.785 6.492 1.00 91.81 90 GLY A N 1
ATOM 740 C CA . GLY A 1 90 ? -5.686 -5.606 5.146 1.00 91.81 90 GLY A CA 1
ATOM 741 C C . GLY A 1 90 ? -4.585 -5.946 4.141 1.00 91.81 90 GLY A C 1
ATOM 742 O O . GLY A 1 90 ? -3.669 -5.141 3.970 1.00 91.81 90 GLY A O 1
ATOM 743 N N . PRO A 1 91 ? -4.601 -7.134 3.505 1.00 89.75 91 PRO A N 1
ATOM 744 C CA . PRO A 1 91 ? -3.471 -7.599 2.704 1.00 89.75 91 PRO A CA 1
ATOM 745 C C . PRO A 1 91 ? -3.326 -6.869 1.366 1.00 89.75 91 PRO A C 1
ATOM 747 O O . PRO A 1 91 ? -2.274 -6.973 0.742 1.00 89.75 91 PRO A O 1
ATOM 750 N N . LEU A 1 92 ? -4.376 -6.171 0.931 1.00 90.25 92 LEU A N 1
ATOM 751 C CA . LEU A 1 92 ? -4.462 -5.417 -0.311 1.00 90.25 92 LEU A CA 1
ATOM 752 C C . LEU A 1 92 ? -5.209 -4.111 -0.036 1.00 90.25 92 LEU A C 1
ATOM 754 O O . LEU A 1 92 ? -6.100 -4.077 0.815 1.00 90.25 92 LEU A O 1
ATOM 758 N N . ASP A 1 93 ? -4.868 -3.062 -0.776 1.00 90.75 93 ASP A N 1
ATOM 759 C CA . ASP A 1 93 ? -5.662 -1.840 -0.813 1.00 90.75 93 ASP A CA 1
ATOM 760 C C . ASP A 1 93 ? -6.759 -1.977 -1.878 1.00 90.75 93 ASP A C 1
ATOM 762 O O . ASP A 1 93 ? -6.645 -1.481 -2.994 1.00 90.75 93 ASP A O 1
ATOM 766 N N . ASP A 1 94 ? -7.793 -2.754 -1.552 1.00 91.00 94 ASP A N 1
ATOM 767 C CA . ASP A 1 94 ? -8.872 -3.108 -2.477 1.00 91.00 94 ASP A CA 1
ATOM 768 C C . ASP A 1 94 ? -10.203 -3.262 -1.725 1.00 91.00 94 ASP A C 1
ATOM 770 O O . ASP A 1 94 ? -10.237 -3.826 -0.627 1.00 91.00 94 ASP A O 1
ATOM 774 N N . ASP A 1 95 ? -11.310 -2.813 -2.325 1.00 92.75 95 ASP A N 1
ATOM 775 C CA . ASP A 1 95 ? -12.661 -2.872 -1.736 1.00 92.75 95 ASP A CA 1
ATOM 776 C C . ASP A 1 95 ? -13.149 -4.289 -1.422 1.00 92.75 95 ASP A C 1
ATOM 778 O O . ASP A 1 95 ? -14.116 -4.470 -0.682 1.00 92.75 95 ASP A O 1
ATOM 782 N N . ARG A 1 96 ? -12.489 -5.324 -1.949 1.00 91.94 96 ARG A N 1
ATOM 783 C CA . ARG A 1 96 ? -12.750 -6.722 -1.593 1.00 91.94 96 ARG A CA 1
ATOM 784 C C . ARG A 1 96 ? -12.274 -7.077 -0.192 1.00 91.94 96 ARG A C 1
ATOM 786 O O . ARG A 1 96 ? -12.715 -8.110 0.311 1.00 91.94 96 ARG A O 1
ATOM 793 N N . VAL A 1 97 ? -11.383 -6.290 0.412 1.00 92.62 97 VAL A N 1
ATOM 794 C CA . VAL A 1 97 ? -10.797 -6.566 1.736 1.00 92.62 97 VAL A CA 1
ATOM 795 C C . VAL A 1 97 ? -10.857 -5.378 2.695 1.00 92.62 97 VAL A C 1
ATOM 797 O O . VAL A 1 97 ? -10.972 -5.603 3.899 1.00 92.62 97 VAL A O 1
ATOM 800 N N . VAL A 1 98 ? -10.816 -4.144 2.185 1.00 94.00 98 VAL A N 1
ATOM 801 C CA . VAL A 1 98 ? -10.884 -2.900 2.964 1.00 94.00 98 VAL A CA 1
ATOM 802 C C . VAL A 1 98 ? -11.675 -1.859 2.183 1.00 94.00 98 VAL A C 1
ATOM 804 O O . VAL A 1 98 ? -11.323 -1.533 1.049 1.00 94.00 98 VAL A O 1
ATOM 807 N N . ARG A 1 99 ? -12.719 -1.314 2.806 1.00 95.00 99 ARG A N 1
ATOM 808 C CA . ARG A 1 99 ? -13.591 -0.294 2.208 1.00 95.00 99 ARG A CA 1
ATOM 809 C C . ARG A 1 99 ? -13.980 0.778 3.218 1.00 95.00 99 ARG A C 1
ATOM 811 O O . ARG A 1 99 ? -13.859 0.565 4.425 1.00 95.00 99 ARG A O 1
ATOM 818 N N . LEU A 1 100 ? -14.496 1.901 2.726 1.00 92.81 100 LEU A N 1
ATOM 819 C CA . LEU A 1 100 ? -15.028 2.962 3.577 1.00 92.81 100 LEU A CA 1
ATOM 820 C C . LEU A 1 100 ? -16.205 2.440 4.416 1.00 92.81 100 LEU A C 1
ATOM 822 O O . LEU A 1 100 ? -17.022 1.648 3.938 1.00 92.81 100 LEU A O 1
ATOM 826 N N . ARG A 1 101 ? -16.289 2.884 5.670 1.00 87.50 101 ARG A N 1
ATOM 827 C CA . ARG A 1 101 ? -17.439 2.600 6.526 1.00 87.50 101 ARG A CA 1
ATOM 828 C C . ARG A 1 101 ? -18.671 3.369 6.009 1.00 87.50 101 ARG A C 1
ATOM 830 O O . ARG A 1 101 ? -18.568 4.586 5.874 1.00 87.50 101 ARG A O 1
ATOM 837 N N . PRO A 1 102 ? -19.801 2.702 5.711 1.00 77.12 102 PRO A N 1
ATOM 838 C CA . PRO A 1 102 ? -21.051 3.403 5.422 1.00 77.12 102 PRO A CA 1
ATOM 839 C C . PRO A 1 102 ? -21.560 4.107 6.692 1.00 77.12 102 PRO A C 1
ATOM 841 O O . PRO A 1 102 ? -21.409 3.552 7.783 1.00 77.12 102 PRO A O 1
ATOM 844 N N . GLU A 1 103 ? -22.088 5.327 6.540 1.00 70.19 103 GLU A N 1
ATOM 845 C CA . GLU A 1 103 ? -22.679 6.126 7.633 1.00 70.19 103 GLU A CA 1
ATOM 846 C C . GLU A 1 103 ? -23.856 5.425 8.326 1.00 70.19 103 GLU A C 1
ATOM 848 O O . GLU A 1 103 ? -24.645 4.742 7.628 1.00 70.19 103 GLU A O 1
#

Radius of gyration: 23.47 Å; Cα contacts (8 Å, |Δi|>4): 128; chains: 1; bounding box: 69×29×49 Å

Sequence (103 aa):
MLFDGDFQGEWAEERNKRESKFVFIGKNLKREELEKGFRDCICAPLRFKVGDKVQAKVKDGWKDGEITKEWDNGKPYRIKILDTGVEVYGPLDDDRVVRLRPE

Secondary structure (DSSP, 8-state):
--------SPPPGGGGS---------SS--HHHHHHHHHHT--PPPSS-TT-EEEEEETTEEEEEEEEEEEETTEEEEEEETTT--EEEE-SSSTTTEEEPP-

Foldseek 3Di:
DDDPPDDDDDDDPVVVPDDDDDDDDDPPDPVVVVVVVVVVPPDDPQPDDAQAWKWFQDPVGTFIWGFHDACPVNAGTWTQGPVPRDIDTQRDSDPVGIGHDDD

pLDDT: mean 87.25, std 10.16, range [47.69, 96.62]

Nearest PDB structures (foldseek):
  3pnw-assembly7_U  TM=8.179E-01  e=1.306E-02  Homo sapiens
  4zn1-assembly1_A  TM=6.310E-01  e=1.253E-01  Methanocaldococcus jannaschii DSM 2661
  9bcu-assembly1_G  TM=4.811E-01  e=3.004E-02  Thermococcus kodakarensis
  7yw1-assembly1_B  TM=7.205E-01  e=3.655E-01  Trametes pubescens
  7yw1-assembly1_A  TM=7.569E-01  e=5.882E-01  Trametes pubescens